Protein AF-A0A3C0R5W6-F1 (afdb_monomer_lite)

Sequence (128 aa):
MARLGRNEGVRKLVTAERKAVVGSPDLESLTTSHIERAFLSVRQELKRFQRKGLGYSKDLEMHKLAVALHFGVYNFVRVHRTLGTTPAVAAGVEFERWSLERVVEMTADYMRRNEDAKFEEAFAKLGC

pLDDT: mean 84.4, std 16.5, range [33.91, 97.94]

Structure (mmCIF, N/CA/C/O backbone):
data_AF-A0A3C0R5W6-F1
#
_entry.id   AF-A0A3C0R5W6-F1
#
loop_
_atom_site.group_PDB
_atom_site.id
_atom_site.type_symbol
_atom_site.label_atom_id
_atom_site.label_alt_id
_atom_site.label_comp_id
_atom_site.label_asym_id
_atom_site.label_entity_id
_atom_site.label_seq_id
_atom_site.pdbx_PDB_ins_code
_atom_site.Cartn_x
_atom_site.Cartn_y
_atom_site.Cartn_z
_atom_site.occupancy
_atom_site.B_iso_or_equiv
_atom_site.auth_seq_id
_atom_site.auth_comp_id
_atom_site.auth_asym_id
_atom_site.auth_atom_id
_atom_site.pdbx_PDB_model_num
ATOM 1 N N . MET A 1 1 ? 12.993 39.784 17.307 1.00 33.91 1 MET A N 1
ATOM 2 C CA . MET A 1 1 ? 13.638 38.585 16.721 1.00 33.91 1 MET A CA 1
ATOM 3 C C . MET A 1 1 ? 12.578 37.489 16.638 1.00 33.91 1 MET A C 1
ATOM 5 O O . MET A 1 1 ? 11.954 37.266 17.655 1.00 33.91 1 MET A O 1
ATOM 9 N N . ALA A 1 2 ? 12.224 36.828 15.537 1.00 41.56 2 ALA A N 1
ATOM 10 C CA . ALA A 1 2 ? 12.646 36.872 14.143 1.00 41.56 2 ALA A CA 1
ATOM 11 C C . ALA A 1 2 ? 11.378 36.902 13.264 1.00 41.56 2 ALA A C 1
ATOM 13 O O . ALA A 1 2 ? 10.421 36.172 13.511 1.00 41.56 2 ALA A O 1
ATOM 14 N N . ARG A 1 3 ? 11.366 37.788 12.262 1.00 40.75 3 ARG A N 1
ATOM 15 C CA . ARG A 1 3 ? 10.301 37.891 11.260 1.00 40.75 3 ARG A CA 1
ATOM 16 C C . ARG A 1 3 ? 10.266 36.575 10.481 1.00 40.75 3 ARG A C 1
ATOM 18 O O . ARG A 1 3 ? 11.263 36.241 9.845 1.00 40.75 3 ARG A O 1
ATOM 25 N N . LEU A 1 4 ? 9.155 35.837 10.553 1.00 54.03 4 LEU A N 1
ATOM 26 C CA . LEU A 1 4 ? 8.882 34.719 9.650 1.00 54.03 4 LEU A CA 1
ATOM 27 C C . LEU A 1 4 ? 9.063 35.232 8.218 1.00 54.03 4 LEU A C 1
ATOM 29 O O . LEU A 1 4 ? 8.317 36.100 7.761 1.00 54.03 4 LEU A O 1
ATOM 33 N N . GLY A 1 5 ? 10.119 34.751 7.561 1.00 49.34 5 GLY A N 1
ATOM 34 C CA . GLY A 1 5 ? 10.381 35.019 6.157 1.00 49.34 5 GLY A CA 1
ATOM 35 C C . GLY A 1 5 ? 9.142 34.670 5.344 1.00 49.34 5 GLY A C 1
ATOM 36 O O . GLY A 1 5 ? 8.440 33.703 5.644 1.00 49.34 5 GLY A O 1
ATOM 37 N N . ARG A 1 6 ? 8.849 35.508 4.353 1.00 53.50 6 ARG A N 1
ATOM 38 C CA . ARG A 1 6 ? 7.710 35.348 3.455 1.00 53.50 6 ARG A CA 1
ATOM 39 C C . ARG A 1 6 ? 7.689 33.905 2.942 1.00 53.50 6 ARG A C 1
ATOM 41 O O . ARG A 1 6 ? 8.698 33.404 2.453 1.00 53.50 6 ARG A O 1
ATOM 48 N N . ASN A 1 7 ? 6.543 33.240 3.076 1.00 53.75 7 ASN A N 1
ATOM 49 C CA . ASN A 1 7 ? 6.288 31.884 2.582 1.00 53.75 7 ASN A CA 1
ATOM 50 C C . ASN A 1 7 ? 6.226 31.864 1.036 1.00 53.75 7 ASN A C 1
ATOM 52 O O . ASN A 1 7 ? 5.222 31.470 0.452 1.00 53.75 7 ASN A O 1
ATOM 56 N N . GLU A 1 8 ? 7.286 32.313 0.363 1.00 56.31 8 GLU A N 1
ATOM 57 C CA . GLU A 1 8 ? 7.384 32.462 -1.099 1.00 56.31 8 GLU A CA 1
ATOM 58 C C . GLU A 1 8 ? 7.597 31.120 -1.829 1.00 56.31 8 GLU A C 1
ATOM 60 O O . GLU A 1 8 ? 7.508 31.062 -3.049 1.00 56.31 8 GLU A O 1
ATOM 65 N N . GLY A 1 9 ? 7.818 30.022 -1.093 1.00 55.22 9 GLY A N 1
ATOM 66 C CA . GLY A 1 9 ? 8.020 28.673 -1.647 1.00 55.22 9 GLY A CA 1
ATOM 67 C C . GLY A 1 9 ? 6.922 27.655 -1.321 1.00 55.22 9 GLY A C 1
ATOM 68 O O . GLY A 1 9 ? 7.038 26.489 -1.700 1.00 55.22 9 GLY A O 1
ATOM 69 N N . VAL A 1 10 ? 5.868 28.047 -0.599 1.00 54.09 10 VAL A N 1
ATOM 70 C CA . VAL A 1 10 ? 4.748 27.141 -0.313 1.00 54.09 10 VAL A CA 1
ATOM 71 C C . VAL A 1 10 ? 3.803 27.195 -1.507 1.00 54.09 10 VAL A C 1
ATOM 73 O O . VAL A 1 10 ? 3.201 28.238 -1.761 1.00 54.09 10 VAL A O 1
ATOM 76 N N . ARG A 1 11 ? 3.671 26.086 -2.252 1.00 49.22 11 ARG A N 1
ATOM 77 C CA . ARG A 1 11 ? 2.620 25.953 -3.273 1.00 49.22 11 ARG A CA 1
ATOM 78 C C . ARG A 1 11 ? 1.283 26.246 -2.598 1.00 49.22 11 ARG A C 1
ATOM 80 O O . ARG A 1 11 ? 0.818 25.456 -1.778 1.00 49.22 11 ARG A O 1
ATOM 87 N N . LYS A 1 12 ? 0.696 27.400 -2.914 1.00 54.91 12 LYS A N 1
ATOM 88 C CA . LYS A 1 12 ? -0.672 27.723 -2.517 1.00 54.91 12 LYS A CA 1
ATOM 89 C C . LYS A 1 12 ? -1.580 26.665 -3.143 1.00 54.91 12 LYS A C 1
ATOM 91 O O . LYS A 1 12 ? -1.380 26.305 -4.303 1.00 54.91 12 LYS A O 1
ATOM 96 N N . LEU A 1 13 ? -2.524 26.140 -2.362 1.00 56.19 13 LEU A N 1
ATOM 97 C CA . LEU A 1 13 ? -3.602 25.304 -2.887 1.00 56.19 13 LEU A CA 1
ATOM 98 C C . LEU A 1 13 ? -4.215 26.055 -4.078 1.00 56.19 13 LEU A C 1
ATOM 100 O O . LEU A 1 13 ? -4.635 27.197 -3.905 1.00 56.19 13 LEU A O 1
ATOM 104 N N . VAL A 1 14 ? -4.161 25.464 -5.275 1.00 59.84 14 VAL A N 1
ATOM 105 C CA . VAL A 1 14 ? -4.488 26.185 -6.515 1.00 59.84 14 VAL A CA 1
ATOM 106 C C . VAL A 1 14 ? -5.975 26.516 -6.523 1.00 59.84 14 VAL A C 1
ATOM 108 O O . VAL A 1 14 ? -6.319 27.688 -6.582 1.00 59.84 14 VAL A O 1
ATOM 111 N N . THR A 1 15 ? -6.834 25.512 -6.349 1.00 50.59 15 THR A N 1
ATOM 112 C CA . THR A 1 15 ? -8.257 25.646 -6.012 1.00 50.59 15 THR A CA 1
ATOM 113 C C . THR A 1 15 ? -8.737 24.307 -5.425 1.00 50.59 15 THR A C 1
ATOM 115 O O . THR A 1 15 ? -8.123 23.265 -5.669 1.00 50.59 15 THR A O 1
ATOM 118 N N . ALA A 1 16 ? -9.818 24.312 -4.643 1.00 57.16 16 ALA A N 1
ATOM 119 C CA . ALA A 1 16 ? -10.617 23.122 -4.359 1.00 57.16 16 ALA A CA 1
ATOM 120 C C . ALA A 1 16 ? -12.070 23.479 -4.680 1.00 57.16 16 ALA A C 1
ATOM 122 O O . ALA A 1 16 ? -12.726 24.185 -3.918 1.00 57.16 16 ALA A O 1
ATOM 123 N N . GLU A 1 17 ? -12.548 23.062 -5.849 1.00 55.56 17 GLU A N 1
ATOM 124 C CA . GLU A 1 17 ? -13.910 23.353 -6.294 1.00 55.56 17 GLU A CA 1
ATOM 125 C C . GLU A 1 17 ? -14.860 22.240 -5.851 1.00 55.56 17 GLU A C 1
ATOM 127 O O . GLU A 1 17 ? -14.748 21.092 -6.287 1.00 55.56 17 GLU A O 1
ATOM 132 N N . ARG A 1 18 ? -15.840 22.577 -5.004 1.00 57.59 18 ARG A N 1
ATOM 133 C CA . ARG A 1 18 ? -17.015 21.720 -4.813 1.00 57.59 18 ARG A CA 1
ATOM 134 C C . ARG A 1 18 ? -17.899 21.863 -6.050 1.00 57.59 18 ARG A C 1
ATOM 136 O O . ARG A 1 18 ? -18.643 22.831 -6.170 1.00 57.59 18 ARG A O 1
ATOM 143 N N . LYS A 1 19 ? -17.823 20.906 -6.976 1.00 57.56 19 LYS A N 1
ATOM 144 C CA . LYS A 1 19 ? -18.819 20.784 -8.047 1.00 57.56 19 LYS A CA 1
ATOM 145 C C . LYS A 1 19 ? -20.119 20.240 -7.464 1.00 57.56 19 LYS A C 1
ATOM 147 O O . LYS A 1 19 ? -20.112 19.198 -6.813 1.00 57.56 19 LYS A O 1
ATOM 152 N N . ALA A 1 20 ? -21.226 20.929 -7.727 1.00 58.66 20 ALA A N 1
ATOM 153 C CA . ALA A 1 20 ? -22.552 20.376 -7.507 1.00 58.66 20 ALA A CA 1
ATOM 154 C C . ALA A 1 20 ? -22.741 19.200 -8.475 1.00 58.66 20 ALA A C 1
ATOM 156 O O . ALA A 1 20 ? -22.868 19.387 -9.684 1.00 58.66 20 ALA A O 1
ATOM 157 N N . VAL A 1 21 ? -22.692 17.981 -7.950 1.00 58.91 21 VAL A N 1
ATOM 158 C CA . VAL A 1 21 ? -23.154 16.797 -8.672 1.00 58.91 21 VAL A CA 1
ATOM 159 C C . VAL A 1 21 ? -24.675 16.801 -8.548 1.00 58.91 21 VAL A C 1
ATOM 161 O O . VAL A 1 21 ? -25.194 16.871 -7.436 1.00 58.91 21 VAL A O 1
ATOM 164 N N . VAL A 1 22 ? -25.392 16.795 -9.673 1.00 49.06 22 VAL A N 1
ATOM 165 C CA . VAL A 1 22 ? -26.862 16.740 -9.674 1.00 49.06 22 VAL A CA 1
ATOM 166 C C . VAL A 1 22 ? -27.290 15.392 -9.081 1.00 49.06 22 VAL A C 1
ATOM 168 O O . VAL A 1 22 ? -26.958 14.341 -9.623 1.00 49.06 22 VAL A O 1
ATOM 171 N N . GLY A 1 23 ? -27.972 15.436 -7.936 1.00 68.44 23 GLY A N 1
ATOM 172 C CA . GLY A 1 23 ? -28.385 14.289 -7.123 1.00 68.44 23 GLY A CA 1
ATOM 173 C C . GLY A 1 23 ? -28.715 14.730 -5.690 1.00 68.44 23 GLY A C 1
ATOM 174 O O . GLY A 1 23 ? -28.705 15.925 -5.401 1.00 68.44 23 GLY A O 1
ATOM 175 N N . SER A 1 24 ? -28.969 13.782 -4.784 1.00 66.19 24 SER A N 1
ATOM 176 C CA . SER A 1 24 ? -29.077 14.028 -3.333 1.00 66.19 24 SER A CA 1
ATOM 177 C C . SER A 1 24 ? -27.862 13.427 -2.612 1.00 66.19 24 SER A C 1
ATOM 179 O O . SER A 1 24 ? -28.002 12.392 -1.958 1.00 66.19 24 SER A O 1
ATOM 181 N N . PRO A 1 25 ? -26.647 13.985 -2.790 1.00 69.56 25 PRO A N 1
ATOM 182 C CA . PRO A 1 25 ? -25.470 13.481 -2.096 1.00 69.56 25 PRO A CA 1
ATOM 183 C C . PRO A 1 25 ? -25.645 13.655 -0.587 1.00 69.56 25 PRO A C 1
ATOM 185 O O . PRO A 1 25 ? -26.129 14.690 -0.130 1.00 69.56 25 PRO A O 1
ATOM 188 N N . ASP A 1 26 ? -25.224 12.654 0.180 1.00 73.12 26 ASP A N 1
ATOM 189 C CA . ASP A 1 26 ? -25.161 12.764 1.632 1.00 73.12 26 ASP A CA 1
ATOM 190 C C . ASP A 1 26 ? -24.065 13.766 2.022 1.00 73.12 26 ASP A C 1
ATOM 192 O O . ASP A 1 26 ? -22.869 13.459 2.008 1.00 73.12 26 ASP A O 1
ATOM 196 N N . LEU A 1 27 ? -24.483 14.992 2.331 1.00 67.94 27 LEU A N 1
ATOM 197 C CA . LEU A 1 27 ? -23.589 16.087 2.692 1.00 67.94 27 LEU A CA 1
ATOM 198 C C . LEU A 1 27 ? -22.953 15.887 4.073 1.00 67.94 27 LEU A C 1
ATOM 200 O O . LEU A 1 27 ? -21.909 16.490 4.325 1.00 67.94 27 LEU A O 1
ATOM 204 N N . GLU A 1 28 ? -23.526 15.043 4.939 1.00 71.50 28 GLU A N 1
ATOM 205 C CA . GLU A 1 28 ? -22.946 14.732 6.251 1.00 71.50 28 GLU A CA 1
ATOM 206 C C . GLU A 1 28 ? -21.691 13.862 6.117 1.00 71.50 28 GLU A C 1
ATOM 208 O O . GLU A 1 28 ? -20.731 14.023 6.872 1.00 71.50 28 GLU A O 1
ATOM 213 N N . SER A 1 29 ? -21.635 13.011 5.089 1.00 68.88 29 SER A N 1
ATOM 214 C CA . SER A 1 29 ? -20.461 12.186 4.777 1.00 68.88 29 SER A CA 1
ATOM 215 C C . SER A 1 29 ? -19.282 12.962 4.164 1.00 68.88 29 SER A C 1
ATOM 217 O O . SER A 1 29 ? -18.185 12.418 3.994 1.00 68.88 29 SER A O 1
ATOM 219 N N . LEU A 1 30 ? -19.469 14.243 3.822 1.00 72.81 30 LEU A N 1
ATOM 220 C CA . LEU A 1 30 ? -18.520 15.005 3.016 1.00 72.81 30 LEU A CA 1
ATOM 221 C C . LEU A 1 30 ? -17.371 15.566 3.871 1.00 72.81 30 LEU A C 1
ATOM 223 O O . LEU A 1 30 ? -17.404 16.700 4.346 1.00 72.81 30 LEU A O 1
ATOM 227 N N . THR A 1 31 ? -16.318 14.765 4.040 1.00 80.75 31 THR A N 1
ATOM 228 C CA . THR A 1 31 ? -15.149 15.103 4.865 1.00 80.75 31 THR A CA 1
ATOM 229 C C . THR A 1 31 ? -13.818 14.756 4.194 1.00 80.75 31 THR A C 1
ATOM 231 O O . THR A 1 31 ? -13.692 13.760 3.482 1.00 80.75 31 THR A O 1
ATOM 234 N N . THR A 1 32 ? -12.789 15.568 4.452 1.00 86.19 32 THR A N 1
ATOM 235 C CA . THR A 1 32 ? -11.401 15.320 4.023 1.00 86.19 32 THR A CA 1
ATOM 236 C C . THR A 1 32 ? -10.613 14.470 5.020 1.00 86.19 32 THR A C 1
ATOM 238 O O . THR A 1 32 ? -9.511 14.021 4.696 1.00 86.19 32 THR A O 1
ATOM 241 N N . SER A 1 33 ? -11.172 14.202 6.206 1.00 85.69 33 SER A N 1
ATOM 242 C CA . SER A 1 33 ? -10.476 13.543 7.319 1.00 85.69 33 SER A CA 1
ATOM 243 C C . SER A 1 33 ? -9.860 12.193 6.935 1.00 85.69 33 SER A C 1
ATOM 245 O O . SER A 1 33 ? -8.747 11.883 7.357 1.00 85.69 33 SER A O 1
ATOM 247 N N . HIS A 1 34 ? -10.534 11.409 6.089 1.00 84.62 34 HIS A N 1
ATOM 248 C CA . HIS A 1 34 ? -10.049 10.111 5.610 1.00 84.62 34 HIS A CA 1
ATOM 249 C C . HIS A 1 34 ? -8.747 10.237 4.807 1.00 84.62 34 HIS A C 1
ATOM 251 O O . HIS A 1 34 ? -7.769 9.534 5.069 1.00 84.62 34 HIS A O 1
ATOM 257 N N . ILE A 1 35 ? -8.712 11.174 3.856 1.00 87.38 35 ILE A N 1
ATOM 258 C CA . ILE A 1 35 ? -7.549 11.420 2.996 1.00 87.38 35 ILE A CA 1
ATOM 259 C C . ILE A 1 35 ? -6.414 12.046 3.812 1.00 87.38 35 ILE A C 1
ATOM 261 O O . ILE A 1 35 ? -5.254 11.655 3.680 1.00 87.38 35 ILE A O 1
ATOM 265 N N . GLU A 1 36 ? -6.736 12.978 4.707 1.00 91.75 36 GLU A N 1
ATOM 266 C CA . GLU A 1 36 ? -5.756 13.592 5.604 1.00 91.75 36 GLU A CA 1
ATOM 267 C C . GLU A 1 36 ? -5.099 12.557 6.524 1.00 91.75 36 GLU A C 1
ATOM 269 O O . GLU A 1 36 ? -3.873 12.551 6.684 1.00 91.75 36 GLU A O 1
ATOM 274 N N . ARG A 1 37 ? -5.892 11.629 7.074 1.00 91.44 37 ARG A N 1
ATOM 275 C CA . ARG A 1 37 ? -5.402 10.510 7.884 1.00 91.44 37 ARG A CA 1
ATOM 276 C C . ARG A 1 37 ? -4.507 9.576 7.076 1.00 91.44 37 ARG A C 1
ATOM 278 O O . ARG A 1 37 ? -3.453 9.182 7.583 1.00 91.44 37 ARG A O 1
ATOM 285 N N . ALA A 1 38 ? -4.882 9.260 5.836 1.00 90.94 38 ALA A N 1
ATOM 286 C CA . ALA A 1 38 ? -4.063 8.451 4.939 1.00 90.94 38 ALA A CA 1
ATOM 287 C C . ALA A 1 38 ? -2.710 9.129 4.659 1.00 90.94 38 ALA A C 1
ATOM 289 O O . ALA A 1 38 ? -1.658 8.515 4.838 1.00 90.94 38 ALA A O 1
ATOM 290 N N . PHE A 1 39 ? -2.704 10.424 4.326 1.00 92.81 39 PHE A N 1
ATOM 291 C CA . PHE A 1 39 ? -1.463 11.170 4.100 1.00 92.81 39 PHE A CA 1
ATOM 292 C C . PHE A 1 39 ? -0.605 11.327 5.355 1.00 92.81 39 PHE A C 1
ATOM 294 O O . PHE A 1 39 ? 0.624 11.381 5.258 1.00 92.81 39 PHE A O 1
ATOM 301 N N . LEU A 1 40 ? -1.207 11.418 6.542 1.00 93.62 40 LEU A N 1
ATOM 302 C CA . LEU A 1 40 ? -0.454 11.386 7.791 1.00 93.62 40 LEU A CA 1
ATOM 303 C C . LEU A 1 40 ? 0.260 10.041 7.965 1.00 93.62 40 LEU A C 1
ATOM 305 O O . LEU A 1 40 ? 1.467 10.035 8.200 1.00 93.62 40 LEU A O 1
ATOM 309 N N . SER A 1 41 ? -0.459 8.928 7.800 1.00 93.12 41 SER A N 1
ATOM 310 C CA . SER A 1 41 ? 0.108 7.579 7.906 1.00 93.12 41 SER A CA 1
ATOM 311 C C . SER A 1 41 ? 1.261 7.367 6.925 1.00 93.12 41 SER A C 1
ATOM 313 O O . SER A 1 41 ? 2.351 6.982 7.343 1.00 93.12 41 SER A O 1
ATOM 315 N N . VAL A 1 42 ? 1.081 7.737 5.655 1.00 94.19 42 VAL A N 1
ATOM 316 C CA . VAL A 1 42 ? 2.135 7.629 4.634 1.00 94.19 42 VAL A CA 1
ATOM 317 C C . VAL A 1 42 ? 3.378 8.439 5.015 1.00 94.19 42 VAL A C 1
ATOM 319 O O . VAL A 1 42 ? 4.497 7.947 4.895 1.00 94.19 42 VAL A O 1
ATOM 322 N N . ARG A 1 43 ? 3.218 9.672 5.516 1.00 92.25 43 ARG A N 1
ATOM 323 C CA . ARG A 1 43 ? 4.361 10.519 5.909 1.00 92.25 43 ARG A CA 1
ATOM 324 C C . ARG A 1 43 ? 5.100 10.012 7.146 1.00 92.25 43 ARG A C 1
ATOM 326 O O . ARG A 1 43 ? 6.300 10.255 7.268 1.00 92.25 43 ARG A O 1
ATOM 333 N N . GLN A 1 44 ? 4.398 9.360 8.069 1.00 93.00 44 GLN A N 1
ATOM 334 C CA . GLN A 1 44 ? 5.001 8.807 9.282 1.00 93.00 44 GLN A CA 1
ATOM 335 C C . GLN A 1 44 ? 5.719 7.483 9.013 1.00 93.00 44 GLN A C 1
ATOM 337 O O . GLN A 1 44 ? 6.813 7.270 9.528 1.00 93.00 44 GLN A O 1
ATOM 342 N N . GLU A 1 45 ? 5.125 6.616 8.196 1.00 93.56 45 GLU A N 1
ATOM 343 C CA . GLU A 1 45 ? 5.602 5.245 8.002 1.00 93.56 45 GLU A CA 1
ATOM 344 C C . GLU A 1 45 ? 6.562 5.113 6.811 1.00 93.56 45 GLU A C 1
ATOM 346 O O . GLU A 1 45 ? 7.479 4.291 6.846 1.00 93.56 45 GLU A O 1
ATOM 351 N N . LEU A 1 46 ? 6.420 5.942 5.770 1.00 94.62 46 LEU A N 1
ATOM 352 C CA . LEU A 1 46 ? 7.287 5.889 4.597 1.00 94.62 46 LEU A CA 1
ATOM 353 C C . LEU A 1 46 ? 8.368 6.976 4.646 1.00 94.62 46 LEU A C 1
ATOM 355 O O . LEU A 1 46 ? 8.151 8.140 4.298 1.00 94.62 46 LEU A O 1
ATOM 359 N N . LYS A 1 47 ? 9.596 6.558 4.978 1.00 92.56 47 LYS A N 1
ATOM 360 C CA . LYS A 1 47 ? 10.791 7.423 5.076 1.00 92.56 47 LYS A CA 1
ATOM 361 C C . LYS A 1 47 ? 11.049 8.279 3.826 1.00 92.56 47 LYS A C 1
ATOM 363 O O . LYS A 1 47 ? 11.635 9.352 3.934 1.00 92.56 47 LYS A O 1
ATOM 368 N N . ARG A 1 48 ? 10.580 7.845 2.649 1.00 93.06 48 ARG A N 1
ATOM 369 C CA . ARG A 1 48 ? 10.728 8.566 1.369 1.00 93.06 48 ARG A CA 1
ATOM 370 C C . ARG A 1 48 ? 10.016 9.921 1.333 1.00 93.06 48 ARG A C 1
ATOM 372 O O . ARG A 1 48 ? 10.381 10.749 0.507 1.00 93.06 48 ARG A O 1
ATOM 379 N N . PHE A 1 49 ? 9.049 10.159 2.223 1.00 91.31 49 PHE A N 1
ATOM 380 C CA . PHE A 1 49 ? 8.370 11.451 2.367 1.00 91.31 49 PHE A CA 1
ATOM 381 C C . PHE A 1 49 ? 8.961 12.345 3.466 1.00 91.31 49 PHE A C 1
ATOM 383 O O . PHE A 1 49 ? 8.522 13.484 3.636 1.00 91.31 49 PHE A O 1
ATOM 390 N N . GLN A 1 50 ? 9.958 11.867 4.215 1.00 89.44 50 GLN A N 1
ATOM 391 C CA . GLN A 1 50 ? 10.616 12.667 5.242 1.00 89.44 50 GLN A CA 1
ATOM 392 C C . GLN A 1 50 ? 11.645 13.612 4.612 1.00 89.44 50 GLN A C 1
ATOM 394 O O . GLN A 1 50 ? 12.464 13.228 3.776 1.00 89.44 50 GLN A O 1
ATOM 399 N N . ARG A 1 51 ? 11.625 14.875 5.041 1.00 86.25 51 ARG A N 1
ATOM 400 C CA . ARG A 1 51 ? 12.597 15.890 4.616 1.00 86.25 51 ARG A CA 1
ATOM 401 C C . ARG A 1 51 ? 13.892 15.744 5.423 1.00 86.25 51 ARG A C 1
ATOM 403 O O . ARG A 1 51 ? 13.841 15.412 6.600 1.00 86.25 51 ARG A O 1
ATOM 410 N N . LYS A 1 52 ? 15.040 16.081 4.817 1.00 86.06 52 LYS A N 1
ATOM 411 C CA . LYS A 1 52 ? 16.372 16.060 5.465 1.00 86.06 52 LYS A CA 1
ATOM 412 C C . LYS A 1 52 ? 16.778 14.674 6.007 1.00 86.06 52 LYS A C 1
ATOM 414 O O . LYS A 1 52 ? 17.477 14.586 7.010 1.00 86.06 52 LYS A O 1
ATOM 419 N N . GLY A 1 53 ? 16.351 13.600 5.343 1.00 84.88 53 GLY A N 1
ATOM 420 C CA . GLY A 1 53 ? 16.756 12.226 5.651 1.00 84.88 53 GLY A CA 1
ATOM 421 C C . GLY A 1 53 ? 17.461 11.548 4.475 1.00 84.88 53 GLY A C 1
ATOM 422 O O . GLY A 1 53 ? 17.326 11.968 3.330 1.00 84.88 53 GLY A O 1
ATOM 423 N N . LEU A 1 54 ? 18.177 10.453 4.751 1.00 89.25 54 LEU A N 1
ATOM 424 C CA . LEU A 1 54 ? 18.868 9.651 3.727 1.00 89.25 54 LEU A CA 1
ATOM 425 C C . LEU A 1 54 ? 17.932 8.756 2.894 1.00 89.25 54 LEU A C 1
ATOM 427 O O . LEU A 1 54 ? 18.363 8.159 1.919 1.00 89.25 54 LEU A O 1
ATOM 431 N N . GLY A 1 55 ? 16.654 8.640 3.268 1.00 89.12 55 GLY A N 1
ATOM 432 C CA . GLY A 1 55 ? 15.692 7.745 2.614 1.00 89.12 55 GLY A CA 1
ATOM 433 C C . GLY A 1 55 ? 15.039 8.311 1.352 1.00 89.12 55 GLY A C 1
ATOM 434 O O . GLY A 1 55 ? 13.948 7.868 1.007 1.00 89.12 55 GLY A O 1
ATOM 435 N N . TYR A 1 56 ? 15.639 9.308 0.700 1.00 88.69 56 TYR A N 1
ATOM 436 C CA . TYR A 1 56 ? 15.077 9.907 -0.509 1.00 88.69 56 TYR A CA 1
ATOM 437 C C . TYR A 1 56 ? 15.198 8.957 -1.709 1.00 88.69 56 TYR A C 1
ATOM 439 O O . TYR A 1 56 ? 16.046 8.067 -1.751 1.00 88.69 56 TYR A O 1
ATOM 447 N N . SER A 1 57 ? 14.319 9.131 -2.694 1.00 90.81 57 SER A N 1
ATOM 448 C CA . SER A 1 57 ? 14.357 8.349 -3.937 1.00 90.81 57 SER A CA 1
ATOM 449 C C . SER A 1 57 ? 15.109 9.140 -5.005 1.00 90.81 57 SER A C 1
ATOM 451 O O . SER A 1 57 ? 14.855 10.331 -5.159 1.00 90.81 57 SER A O 1
ATOM 453 N N . LYS A 1 58 ? 16.047 8.492 -5.705 1.00 91.31 58 LYS A N 1
ATOM 454 C CA . LYS A 1 58 ? 16.784 9.086 -6.838 1.00 91.31 58 LYS A CA 1
ATOM 455 C C . LYS A 1 58 ? 16.026 8.961 -8.158 1.00 91.31 58 LYS A C 1
ATOM 457 O O . LYS A 1 58 ? 16.200 9.786 -9.042 1.00 91.31 58 LYS A O 1
ATOM 462 N N . ASP A 1 59 ? 15.194 7.932 -8.250 1.00 93.00 59 ASP A N 1
ATOM 463 C CA . ASP A 1 59 ? 14.342 7.637 -9.390 1.00 93.00 59 ASP A CA 1
ATOM 464 C C . ASP A 1 59 ? 12.871 7.768 -8.970 1.00 93.00 59 ASP A C 1
ATOM 466 O O . ASP A 1 59 ? 12.476 7.324 -7.882 1.00 93.00 59 ASP A O 1
ATOM 470 N N . LEU A 1 60 ? 12.077 8.407 -9.831 1.00 93.81 60 LEU A N 1
ATOM 471 C CA . LEU A 1 60 ? 10.639 8.565 -9.657 1.00 93.81 60 LEU A CA 1
ATOM 472 C C . LEU A 1 60 ? 9.933 7.210 -9.708 1.00 93.81 60 LEU A C 1
ATOM 474 O O . LEU A 1 60 ? 8.990 6.993 -8.949 1.00 93.81 60 LEU A O 1
ATOM 478 N N . GLU A 1 61 ? 10.393 6.294 -10.555 1.00 92.88 61 GLU A N 1
ATOM 479 C CA . GLU A 1 61 ? 9.747 4.993 -10.702 1.00 92.88 61 GLU A CA 1
ATOM 480 C C . GLU A 1 61 ? 9.877 4.176 -9.414 1.00 92.88 61 GLU A C 1
ATOM 482 O O . GLU A 1 61 ? 8.885 3.728 -8.839 1.00 92.88 61 GLU A O 1
ATOM 487 N N . MET A 1 62 ? 11.080 4.137 -8.839 1.00 91.94 62 MET A N 1
ATOM 488 C CA . MET A 1 62 ? 11.314 3.509 -7.535 1.00 91.94 62 MET A CA 1
ATOM 489 C C . MET A 1 62 ? 10.549 4.194 -6.394 1.00 91.94 62 MET A C 1
ATOM 491 O O . MET A 1 62 ? 10.195 3.545 -5.406 1.00 91.94 62 MET A O 1
ATOM 495 N N . HIS A 1 63 ? 10.279 5.500 -6.503 1.00 94.56 63 HIS A N 1
ATOM 496 C CA . HIS A 1 63 ? 9.425 6.194 -5.543 1.00 94.56 63 HIS A CA 1
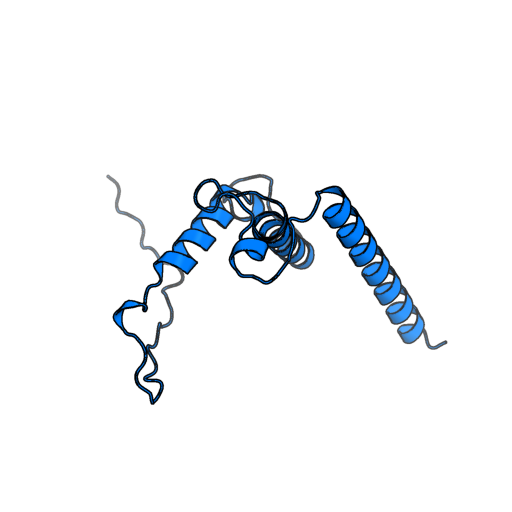ATOM 497 C C . HIS A 1 63 ? 7.977 5.701 -5.625 1.00 94.56 63 HIS A C 1
ATOM 499 O O . HIS A 1 63 ? 7.404 5.344 -4.595 1.00 94.56 63 HIS A O 1
ATOM 505 N N . LYS A 1 64 ? 7.408 5.624 -6.836 1.00 95.06 64 LYS A N 1
ATOM 506 C CA . LYS A 1 64 ? 6.049 5.107 -7.060 1.00 95.06 64 LYS A CA 1
ATOM 507 C C . LYS A 1 64 ? 5.907 3.673 -6.557 1.00 95.06 64 LYS A C 1
ATOM 509 O O . LYS A 1 64 ? 4.960 3.387 -5.831 1.00 95.06 64 LYS A O 1
ATOM 514 N N . LEU A 1 65 ? 6.872 2.805 -6.867 1.00 94.38 65 LEU A N 1
ATOM 515 C CA . LEU A 1 65 ? 6.866 1.410 -6.416 1.00 94.38 65 LEU A CA 1
ATOM 516 C C . LEU A 1 65 ? 6.883 1.296 -4.890 1.00 94.38 65 LEU A C 1
ATOM 518 O O . LEU A 1 65 ? 6.154 0.493 -4.318 1.00 94.38 65 LEU A O 1
ATOM 522 N N . ALA A 1 66 ? 7.656 2.137 -4.202 1.00 94.94 66 ALA A N 1
ATOM 523 C CA . ALA A 1 66 ? 7.667 2.138 -2.745 1.00 94.94 66 ALA A CA 1
ATOM 524 C C . ALA A 1 66 ? 6.344 2.615 -2.128 1.00 94.94 66 ALA A C 1
ATOM 526 O O . ALA A 1 66 ? 5.935 2.100 -1.088 1.00 94.94 66 ALA A O 1
ATOM 527 N N . VAL A 1 67 ? 5.678 3.588 -2.756 1.00 95.19 67 VAL A N 1
ATOM 528 C CA . VAL A 1 67 ? 4.334 4.025 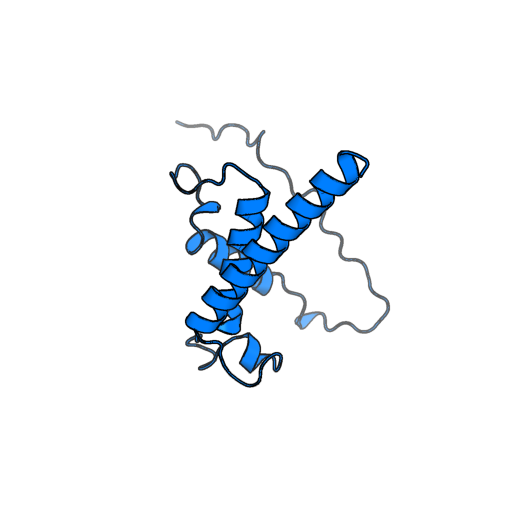-2.352 1.00 95.19 67 VAL A CA 1
ATOM 529 C C . VAL A 1 67 ? 3.321 2.902 -2.573 1.00 95.19 67 VAL A C 1
ATOM 531 O O . VAL A 1 67 ? 2.543 2.604 -1.669 1.00 95.19 67 VAL A O 1
ATOM 534 N N . ALA A 1 68 ? 3.370 2.236 -3.729 1.00 95.50 68 ALA A N 1
ATOM 535 C CA . ALA A 1 68 ? 2.510 1.099 -4.040 1.00 95.50 68 ALA A CA 1
ATOM 536 C C . ALA A 1 68 ? 2.699 -0.043 -3.031 1.00 95.50 68 ALA A C 1
ATOM 538 O O . ALA A 1 68 ? 1.722 -0.527 -2.464 1.00 95.50 68 ALA A O 1
ATOM 539 N N . LEU A 1 69 ? 3.948 -0.406 -2.727 1.00 95.44 69 LEU A N 1
ATOM 540 C CA . LEU A 1 69 ? 4.262 -1.437 -1.740 1.00 95.44 69 LEU A CA 1
ATOM 541 C C . LEU A 1 69 ? 3.750 -1.065 -0.342 1.00 95.44 69 LEU A C 1
ATOM 543 O O . LEU A 1 69 ? 3.184 -1.906 0.350 1.00 95.44 69 LEU A O 1
ATOM 547 N N . HIS A 1 70 ? 3.901 0.199 0.065 1.00 95.50 70 HIS A N 1
ATOM 548 C CA . HIS A 1 70 ? 3.391 0.679 1.349 1.00 95.50 70 HIS A CA 1
ATOM 549 C C . HIS A 1 70 ? 1.871 0.511 1.460 1.00 95.50 70 HIS A C 1
ATOM 551 O O . HIS A 1 70 ? 1.390 -0.064 2.436 1.00 95.50 70 HIS A O 1
ATOM 557 N N . PHE A 1 71 ? 1.116 0.952 0.449 1.00 95.12 71 PHE A N 1
ATOM 558 C CA . PHE A 1 71 ? -0.337 0.775 0.431 1.00 95.12 71 PHE A CA 1
ATOM 559 C C . PHE A 1 71 ? -0.751 -0.693 0.303 1.00 95.12 71 PHE A C 1
ATOM 561 O O . PHE A 1 71 ? -1.742 -1.089 0.914 1.00 95.12 71 PHE A O 1
ATOM 568 N N . GLY A 1 72 ? 0.012 -1.507 -0.428 1.00 95.56 72 GLY A N 1
ATOM 569 C CA . GLY A 1 72 ? -0.191 -2.951 -0.507 1.00 95.56 72 GLY A CA 1
ATOM 570 C C . GLY A 1 72 ? -0.115 -3.601 0.876 1.00 95.56 72 GLY A C 1
ATOM 571 O O . GLY A 1 72 ? -1.064 -4.222 1.345 1.00 95.56 72 GLY A O 1
ATOM 572 N N . VAL A 1 73 ? 0.979 -3.370 1.602 1.00 96.62 73 VAL A N 1
ATOM 573 C CA . VAL A 1 73 ? 1.155 -3.927 2.952 1.00 96.62 73 VAL A CA 1
ATOM 574 C C . VAL A 1 73 ? 0.116 -3.370 3.933 1.00 96.62 73 VAL A C 1
ATOM 576 O O . VAL A 1 73 ? -0.446 -4.127 4.726 1.00 96.62 73 VAL A O 1
ATOM 579 N N . TYR A 1 74 ? -0.179 -2.068 3.872 1.00 95.81 74 TYR A N 1
ATOM 580 C CA . TYR A 1 74 ? -1.142 -1.420 4.766 1.00 95.81 74 TYR A CA 1
ATOM 581 C C . TYR A 1 74 ? -2.562 -1.989 4.630 1.00 95.81 74 TYR A C 1
ATOM 583 O O . TYR A 1 74 ? -3.230 -2.181 5.648 1.00 95.81 74 TYR A O 1
ATOM 591 N N . ASN A 1 75 ? -3.012 -2.244 3.395 1.00 96.31 75 ASN A N 1
ATOM 592 C CA . ASN A 1 75 ? -4.383 -2.670 3.109 1.00 96.31 75 ASN A CA 1
ATOM 593 C C . ASN A 1 75 ? -4.570 -4.190 3.117 1.00 96.31 75 ASN A C 1
ATOM 595 O O . ASN A 1 75 ? -5.630 -4.654 3.529 1.00 96.31 75 ASN A O 1
ATOM 599 N N . PHE A 1 76 ? -3.572 -4.958 2.675 1.00 97.75 76 PHE A N 1
ATOM 600 C CA . PHE A 1 76 ? -3.737 -6.396 2.437 1.00 97.75 76 PHE A CA 1
ATOM 601 C C . PHE A 1 76 ? -3.079 -7.281 3.500 1.00 97.75 76 PHE A C 1
ATOM 603 O O . PHE A 1 76 ? -3.548 -8.392 3.725 1.00 97.75 76 PHE A O 1
ATOM 610 N N . VAL A 1 77 ? -2.037 -6.804 4.190 1.00 97.81 77 VAL A N 1
ATOM 611 C CA . VAL A 1 77 ? -1.252 -7.627 5.135 1.00 97.81 77 VAL A CA 1
ATOM 612 C C . VAL A 1 77 ? -1.462 -7.201 6.587 1.00 97.81 77 VAL A C 1
ATOM 614 O O . VAL A 1 77 ? -1.641 -8.039 7.474 1.0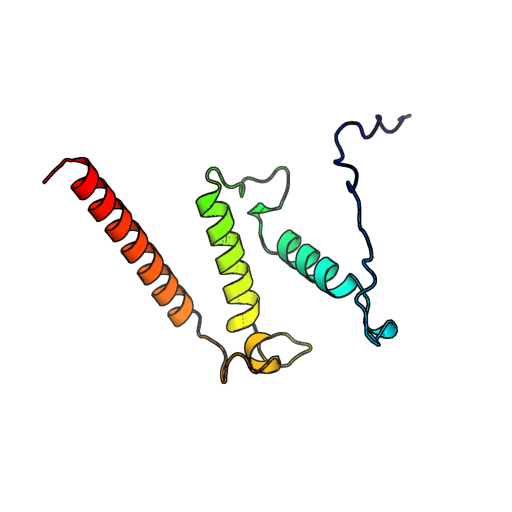0 97.81 77 VAL A O 1
ATOM 617 N N . ARG A 1 78 ? -1.407 -5.893 6.855 1.00 96.38 78 ARG A N 1
ATOM 618 C CA . ARG A 1 78 ? -1.426 -5.344 8.213 1.00 96.38 78 ARG A CA 1
ATOM 619 C C . ARG A 1 78 ? -2.822 -5.429 8.822 1.00 96.38 78 ARG A C 1
ATOM 621 O O . ARG A 1 78 ? -3.769 -4.850 8.299 1.00 96.38 78 ARG A O 1
ATOM 628 N N . VAL A 1 79 ? -2.923 -6.067 9.985 1.00 96.69 79 VAL A N 1
ATOM 629 C CA . VAL A 1 79 ? -4.137 -6.050 10.810 1.00 96.69 79 VAL A CA 1
ATOM 630 C C . VAL A 1 79 ? -4.229 -4.720 11.558 1.00 96.69 79 VAL A C 1
ATOM 632 O O . VAL A 1 79 ? -3.267 -4.288 12.200 1.00 96.69 79 VAL A O 1
ATOM 635 N N . HIS A 1 80 ? -5.387 -4.064 11.484 1.00 94.00 80 HIS A N 1
ATOM 636 C CA . HIS A 1 80 ? -5.629 -2.793 12.167 1.00 94.00 80 HIS A CA 1
ATOM 637 C C . HIS A 1 80 ? -6.402 -3.022 13.451 1.00 94.00 80 HIS A C 1
ATOM 639 O O . HIS A 1 80 ? -7.449 -3.661 13.448 1.00 94.00 80 HIS A O 1
ATOM 645 N N . ARG A 1 81 ? -5.918 -2.447 14.556 1.00 93.25 81 ARG A N 1
ATOM 646 C CA . ARG A 1 81 ? -6.493 -2.661 15.892 1.00 93.25 81 ARG A CA 1
ATOM 647 C C . ARG A 1 81 ? -7.982 -2.311 15.976 1.00 93.25 81 ARG A C 1
ATOM 649 O O . ARG A 1 81 ? -8.715 -2.997 16.670 1.00 93.25 81 ARG A O 1
ATOM 656 N N . THR A 1 82 ? -8.415 -1.256 15.290 1.00 92.38 82 THR A N 1
ATOM 657 C CA . THR A 1 82 ? -9.819 -0.815 15.282 1.00 92.38 82 THR A CA 1
ATOM 658 C C . THR A 1 82 ? -10.726 -1.726 14.461 1.00 92.38 82 THR A C 1
ATOM 660 O O . THR A 1 82 ? -11.907 -1.814 14.765 1.00 92.38 82 THR A O 1
ATOM 663 N N . LEU A 1 83 ? -10.188 -2.391 13.435 1.00 93.88 83 LEU A N 1
ATOM 664 C CA . LEU A 1 83 ? -10.949 -3.271 12.544 1.00 93.88 83 LEU A CA 1
ATOM 665 C C . LEU A 1 83 ? -10.869 -4.744 12.964 1.00 93.88 83 LEU A C 1
ATOM 667 O O . LEU A 1 83 ? -11.698 -5.540 12.544 1.00 93.88 83 LEU A O 1
ATOM 671 N N . GLY A 1 84 ? -9.840 -5.141 13.720 1.00 96.56 84 GLY A N 1
ATOM 672 C CA . GLY A 1 84 ? -9.548 -6.544 14.040 1.00 96.56 84 GLY A CA 1
ATOM 673 C C . GLY A 1 84 ? -9.066 -7.381 12.844 1.00 96.56 84 GLY A C 1
ATOM 674 O O . GLY A 1 84 ? -8.635 -8.514 13.026 1.00 96.56 84 GLY A O 1
ATOM 675 N N . THR A 1 85 ? -9.088 -6.820 11.633 1.00 97.50 85 THR A N 1
ATOM 676 C CA . THR A 1 85 ? -8.670 -7.447 10.373 1.00 97.50 85 THR A CA 1
ATOM 677 C C . THR A 1 85 ? -7.946 -6.429 9.475 1.00 97.50 85 THR A C 1
ATOM 679 O O . THR A 1 85 ? -7.606 -5.324 9.920 1.00 97.50 85 THR A O 1
ATOM 682 N N . THR A 1 86 ? -7.641 -6.798 8.230 1.00 97.69 86 THR A N 1
ATOM 683 C CA . THR A 1 86 ? -7.045 -5.896 7.236 1.00 97.69 86 THR A CA 1
ATOM 684 C C . THR A 1 86 ? -8.118 -5.030 6.559 1.00 97.69 86 THR A C 1
ATOM 686 O O . THR A 1 86 ? -9.270 -5.456 6.444 1.00 97.69 86 THR A O 1
ATOM 689 N N . PRO A 1 87 ? -7.781 -3.816 6.082 1.00 96.50 87 PRO A N 1
ATOM 690 C CA . PRO A 1 87 ? -8.731 -2.948 5.395 1.00 96.50 87 PRO A CA 1
ATOM 691 C C . PRO A 1 87 ? -9.350 -3.603 4.159 1.00 96.50 87 PRO A C 1
ATOM 693 O O . PRO A 1 87 ? -10.539 -3.425 3.925 1.00 96.50 87 PRO A O 1
ATOM 696 N N . ALA A 1 88 ? -8.581 -4.395 3.404 1.00 97.50 88 ALA A N 1
ATOM 697 C CA . ALA A 1 88 ? -9.087 -5.107 2.231 1.00 97.50 88 ALA A CA 1
ATOM 698 C C . ALA A 1 88 ? -10.176 -6.129 2.593 1.00 97.50 88 ALA A C 1
ATOM 700 O O . ALA A 1 88 ? -11.190 -6.205 1.904 1.00 97.50 88 ALA A O 1
ATOM 701 N N . VAL A 1 89 ? -10.004 -6.858 3.701 1.00 97.94 89 VAL A N 1
ATOM 702 C CA . VAL A 1 89 ? -11.011 -7.813 4.185 1.00 97.94 89 VAL A CA 1
ATOM 703 C C . VAL A 1 89 ? -12.236 -7.085 4.733 1.00 97.94 89 VAL A C 1
ATOM 705 O O . VAL A 1 89 ? -13.362 -7.428 4.390 1.00 97.94 89 VAL A O 1
ATOM 708 N N . ALA A 1 90 ? -12.038 -6.029 5.528 1.00 97.25 90 ALA A N 1
ATOM 709 C CA . ALA A 1 90 ? -13.142 -5.224 6.056 1.00 97.25 90 ALA A CA 1
ATOM 710 C C . ALA A 1 90 ? -13.978 -4.558 4.946 1.00 97.25 90 ALA A C 1
ATOM 712 O O . ALA A 1 90 ? -15.183 -4.382 5.103 1.00 97.25 90 ALA A O 1
ATOM 713 N N . ALA A 1 91 ? -13.343 -4.203 3.827 1.00 96.25 91 ALA A N 1
ATOM 714 C CA . ALA A 1 91 ? -13.998 -3.635 2.653 1.00 96.25 91 ALA A CA 1
ATOM 715 C C . ALA A 1 91 ? -14.595 -4.690 1.700 1.00 96.25 91 ALA A C 1
ATOM 717 O O . ALA A 1 91 ? -15.190 -4.313 0.693 1.00 96.25 91 ALA A O 1
ATOM 718 N N . GLY A 1 92 ? -14.422 -5.990 1.971 1.00 97.38 92 GLY A N 1
ATOM 719 C CA . GLY A 1 92 ? -14.900 -7.073 1.104 1.00 97.38 92 GLY A CA 1
ATOM 720 C C . GLY A 1 92 ? -14.148 -7.208 -0.225 1.00 97.38 92 GLY A C 1
ATOM 721 O O . GLY A 1 92 ? -14.654 -7.836 -1.149 1.00 97.38 92 GLY A O 1
ATOM 722 N N . VAL A 1 93 ? -12.956 -6.613 -0.341 1.00 97.31 93 VAL A N 1
ATOM 723 C CA . VAL A 1 93 ? -12.086 -6.729 -1.527 1.00 97.31 93 VAL A CA 1
ATOM 724 C C . VAL A 1 93 ? -11.379 -8.084 -1.553 1.00 97.31 93 VAL A C 1
ATOM 726 O O . VAL A 1 93 ? -11.118 -8.627 -2.620 1.00 97.31 93 VAL A O 1
ATOM 729 N N . GLU A 1 94 ? -11.075 -8.625 -0.376 1.00 97.19 94 GLU A N 1
ATOM 730 C CA . GLU A 1 94 ? -10.421 -9.918 -0.192 1.00 97.19 94 GLU A CA 1
ATOM 731 C C . GLU A 1 94 ? -11.156 -10.735 0.867 1.00 97.19 94 GLU A C 1
ATOM 733 O O . GLU A 1 94 ? -11.711 -10.183 1.818 1.00 97.19 94 GLU A O 1
ATOM 738 N N . PHE A 1 95 ? -11.125 -12.059 0.730 1.00 96.88 95 PHE A N 1
ATOM 739 C CA . PHE A 1 95 ? -11.718 -12.961 1.721 1.00 96.88 95 PHE A CA 1
ATOM 740 C C . PHE A 1 95 ? -10.808 -13.163 2.937 1.00 96.88 95 PHE A C 1
ATOM 742 O O . PHE A 1 95 ? -11.286 -13.390 4.047 1.00 96.88 95 PHE A O 1
ATOM 749 N N . GLU A 1 96 ? -9.495 -13.056 2.739 1.00 96.31 96 GLU A N 1
ATOM 750 C CA . GLU A 1 96 ? -8.490 -13.280 3.771 1.00 96.31 96 GLU A CA 1
ATOM 751 C C . GLU A 1 96 ? -7.313 -12.309 3.650 1.00 96.31 96 GLU A C 1
ATOM 753 O O . GLU A 1 96 ? -7.069 -11.691 2.611 1.00 96.31 96 GLU A O 1
ATOM 758 N N . ARG A 1 97 ? -6.561 -12.161 4.745 1.00 96.81 97 ARG A N 1
ATOM 759 C CA . ARG A 1 97 ? -5.352 -11.335 4.739 1.00 96.81 97 ARG A CA 1
ATOM 760 C C . ARG A 1 97 ? -4.268 -11.992 3.891 1.00 96.81 97 ARG A C 1
ATOM 762 O O . ARG A 1 97 ? -4.077 -13.203 3.942 1.00 96.81 97 ARG A O 1
ATOM 769 N N . TRP A 1 98 ? -3.473 -11.179 3.214 1.00 97.88 98 TRP A N 1
ATOM 770 C CA . TRP A 1 98 ? -2.284 -11.667 2.533 1.00 97.88 98 TRP A CA 1
ATOM 771 C C . TRP A 1 98 ? -1.170 -11.985 3.537 1.00 97.88 98 TRP A C 1
ATOM 773 O O . TRP A 1 98 ? -1.018 -11.324 4.574 1.00 97.88 98 TRP A O 1
ATOM 783 N N . SER A 1 99 ? -0.368 -12.994 3.206 1.00 97.31 99 SER A N 1
ATOM 784 C CA . SER A 1 99 ? 0.904 -13.269 3.868 1.00 97.31 99 SER A CA 1
ATOM 785 C C . SER A 1 99 ? 1.998 -12.337 3.332 1.00 97.31 99 SER A C 1
ATOM 787 O O . SER A 1 99 ? 1.862 -11.762 2.248 1.00 97.31 99 SER A O 1
ATOM 789 N N . LEU A 1 100 ? 3.084 -12.154 4.089 1.00 96.00 100 LEU A N 1
ATOM 790 C CA . LEU A 1 100 ? 4.214 -11.347 3.608 1.00 96.00 100 LEU A CA 1
ATOM 791 C C . LEU A 1 100 ? 4.934 -12.050 2.454 1.00 96.00 100 LEU A C 1
ATOM 793 O O . LEU A 1 100 ? 5.382 -11.390 1.523 1.00 96.00 100 LEU A O 1
ATOM 797 N N . GLU A 1 101 ? 4.980 -13.377 2.495 1.00 97.31 101 GLU A N 1
ATOM 798 C CA . GLU A 1 101 ? 5.545 -14.255 1.475 1.00 97.31 101 GLU A CA 1
ATOM 799 C C . GLU A 1 101 ? 4.880 -13.997 0.120 1.00 97.31 101 GLU A C 1
ATOM 801 O O . GLU A 1 101 ? 5.571 -13.686 -0.848 1.00 97.31 101 GLU A O 1
ATOM 806 N N . ARG A 1 102 ? 3.539 -13.962 0.083 1.00 96.12 102 ARG A N 1
ATOM 807 C CA . ARG A 1 102 ? 2.775 -13.639 -1.131 1.00 96.12 102 ARG A CA 1
ATOM 808 C C . ARG A 1 102 ? 3.156 -12.271 -1.698 1.00 96.12 102 ARG A C 1
ATOM 810 O O . ARG A 1 102 ? 3.284 -12.115 -2.909 1.00 96.12 102 ARG A O 1
ATOM 817 N N . VAL A 1 103 ? 3.356 -11.264 -0.843 1.00 96.06 103 VAL A N 1
ATOM 818 C CA . VAL A 1 103 ? 3.762 -9.920 -1.297 1.00 96.06 103 VAL A CA 1
ATOM 819 C C . VAL A 1 103 ? 5.160 -9.939 -1.911 1.00 96.06 103 VAL A C 1
ATOM 821 O O . VAL A 1 103 ? 5.385 -9.292 -2.936 1.00 96.06 103 VAL A O 1
ATOM 824 N N . VAL A 1 104 ? 6.096 -10.673 -1.308 1.00 95.81 104 VAL A N 1
ATOM 825 C CA . VAL A 1 104 ? 7.464 -10.816 -1.824 1.00 95.81 104 VAL A CA 1
ATOM 826 C C . VAL A 1 104 ? 7.457 -11.525 -3.176 1.00 95.81 104 VAL A C 1
ATOM 828 O O . VAL A 1 104 ? 8.067 -11.018 -4.115 1.00 95.81 104 VAL A O 1
ATOM 831 N N . GLU A 1 105 ? 6.718 -12.626 -3.304 1.00 96.75 105 GLU A N 1
ATOM 832 C CA . GLU A 1 105 ? 6.561 -13.372 -4.559 1.00 96.75 105 GLU A CA 1
ATOM 833 C C . GLU A 1 105 ? 5.975 -12.490 -5.666 1.00 96.75 105 GLU A C 1
ATOM 835 O O . GLU A 1 105 ? 6.576 -12.344 -6.729 1.00 96.75 105 GLU A O 1
ATOM 840 N N . MET A 1 106 ? 4.866 -11.795 -5.393 1.00 95.56 106 MET A N 1
ATOM 841 C CA . MET A 1 106 ? 4.255 -10.868 -6.352 1.00 95.56 106 MET A CA 1
ATOM 842 C C . MET A 1 106 ? 5.203 -9.738 -6.762 1.00 95.56 106 MET A C 1
ATOM 844 O O . MET A 1 106 ? 5.213 -9.317 -7.920 1.00 95.56 106 MET A O 1
ATOM 848 N N . THR A 1 107 ? 6.003 -9.236 -5.820 1.00 94.81 107 THR A N 1
ATOM 849 C CA . THR A 1 107 ? 6.990 -8.188 -6.103 1.00 94.81 107 THR A CA 1
ATOM 850 C C . THR A 1 107 ? 8.105 -8.724 -6.998 1.00 94.81 107 THR A C 1
ATOM 852 O O . THR A 1 107 ? 8.483 -8.056 -7.958 1.00 94.81 107 THR A O 1
ATOM 855 N N . ALA A 1 108 ? 8.610 -9.930 -6.728 1.00 95.19 108 ALA A N 1
ATOM 856 C CA . ALA A 1 108 ? 9.623 -10.574 -7.557 1.00 95.19 108 ALA A CA 1
ATOM 857 C C . ALA A 1 108 ? 9.101 -10.825 -8.980 1.00 95.19 108 ALA A C 1
ATOM 859 O O . ALA A 1 108 ? 9.781 -10.511 -9.953 1.00 95.19 108 ALA A O 1
ATOM 860 N N . ASP A 1 109 ? 7.873 -11.326 -9.104 1.00 96.12 109 ASP A N 1
ATOM 861 C CA . ASP A 1 109 ? 7.202 -11.552 -10.384 1.00 96.12 109 ASP A CA 1
ATOM 862 C C . ASP A 1 109 ? 7.033 -10.265 -11.192 1.00 96.12 109 ASP A C 1
ATOM 864 O O . ASP A 1 109 ? 7.276 -10.254 -12.399 1.00 96.12 109 ASP A O 1
ATOM 868 N N . TYR A 1 110 ? 6.640 -9.173 -10.534 1.00 94.06 110 TYR A N 1
ATOM 869 C CA . TYR A 1 110 ? 6.530 -7.862 -11.167 1.00 94.06 110 TYR A CA 1
ATOM 870 C C . TYR A 1 110 ? 7.877 -7.379 -11.717 1.00 94.06 110 TYR A C 1
ATOM 872 O O . TYR A 1 110 ? 7.941 -6.907 -12.8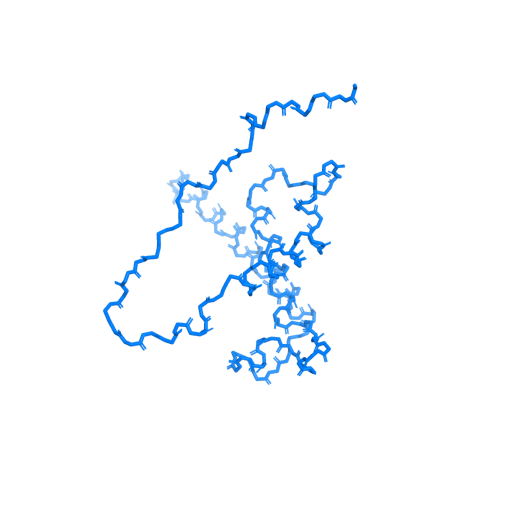52 1.00 94.06 110 TYR A O 1
ATOM 880 N N . MET A 1 111 ? 8.953 -7.514 -10.933 1.00 93.12 111 MET A N 1
ATOM 881 C CA . MET A 1 111 ? 10.286 -7.085 -11.363 1.00 93.12 111 MET A CA 1
ATOM 882 C C . MET A 1 111 ? 10.770 -7.877 -12.578 1.00 93.12 111 MET A C 1
ATOM 884 O O . MET A 1 111 ? 11.218 -7.254 -13.537 1.00 93.12 111 MET A O 1
ATOM 888 N N . ARG A 1 112 ? 10.585 -9.208 -12.590 1.00 94.81 112 ARG A N 1
ATOM 889 C CA 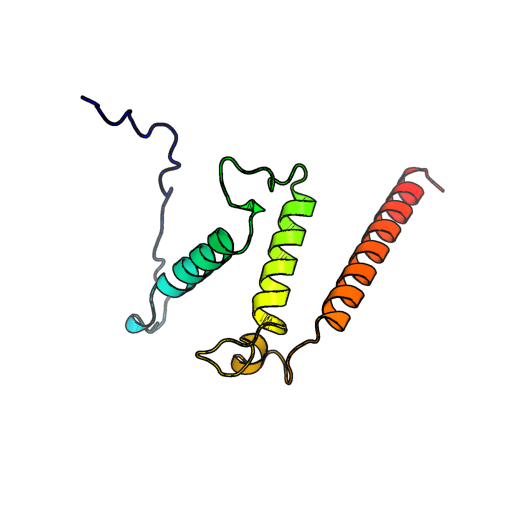. ARG A 1 112 ? 10.941 -10.051 -13.746 1.00 94.81 112 ARG A CA 1
ATOM 890 C C . ARG A 1 112 ? 10.209 -9.613 -15.012 1.00 94.81 112 ARG A C 1
ATOM 892 O O . ARG A 1 112 ? 10.847 -9.304 -16.005 1.00 94.81 112 ARG A O 1
ATOM 899 N N . ARG A 1 113 ? 8.882 -9.448 -14.947 1.00 94.56 113 ARG A N 1
ATOM 900 C CA . ARG A 1 113 ? 8.081 -8.997 -16.104 1.00 94.56 113 ARG A CA 1
ATOM 901 C C . ARG A 1 113 ? 8.526 -7.635 -16.634 1.00 94.56 113 ARG A C 1
ATOM 903 O O . ARG A 1 113 ? 8.463 -7.391 -17.832 1.00 94.56 113 ARG A O 1
ATOM 910 N N . ASN A 1 114 ? 8.941 -6.734 -15.746 1.00 91.56 114 ASN A N 1
ATOM 911 C CA . ASN A 1 114 ? 9.425 -5.414 -16.137 1.00 91.56 114 ASN A CA 1
ATOM 912 C C . ASN A 1 114 ? 10.814 -5.474 -16.795 1.00 91.56 114 ASN A C 1
ATOM 914 O O . ASN A 1 114 ? 11.118 -4.661 -17.662 1.00 91.56 114 ASN A O 1
ATOM 918 N N . GLU A 1 115 ? 11.668 -6.409 -16.380 1.00 91.19 115 GLU A N 1
ATOM 919 C CA . GLU A 1 115 ? 12.954 -6.678 -17.032 1.00 91.19 115 GLU A CA 1
ATOM 920 C C . GLU A 1 115 ? 12.746 -7.309 -18.410 1.00 91.19 115 GLU A C 1
ATOM 922 O O . GLU A 1 115 ? 13.283 -6.791 -19.390 1.00 91.19 115 GLU A O 1
ATOM 927 N N . ASP A 1 116 ? 11.890 -8.328 -18.498 1.00 93.44 116 ASP A N 1
ATOM 928 C CA . ASP A 1 116 ? 11.523 -8.985 -19.754 1.00 93.44 116 ASP A CA 1
ATOM 929 C C . ASP A 1 116 ? 10.940 -7.967 -20.748 1.00 93.44 116 ASP A C 1
ATOM 931 O O . ASP A 1 116 ? 11.377 -7.883 -21.890 1.00 93.44 116 ASP A O 1
ATOM 935 N N . ALA A 1 117 ? 10.026 -7.098 -20.302 1.00 92.12 117 ALA A N 1
ATOM 936 C CA . ALA A 1 117 ? 9.446 -6.058 -21.152 1.00 92.12 117 ALA A CA 1
ATOM 937 C C . ALA A 1 117 ? 10.494 -5.073 -21.700 1.00 92.12 117 ALA A C 1
ATOM 939 O O . ALA A 1 117 ? 10.414 -4.666 -22.859 1.00 92.12 117 ALA A O 1
ATOM 940 N N . LYS A 1 118 ? 11.495 -4.696 -20.892 1.00 90.19 118 LYS A N 1
ATOM 941 C CA . LYS A 1 118 ? 12.596 -3.826 -21.343 1.00 90.19 118 LYS A CA 1
ATOM 942 C C . LYS A 1 118 ? 13.494 -4.524 -22.352 1.00 90.19 118 LYS A C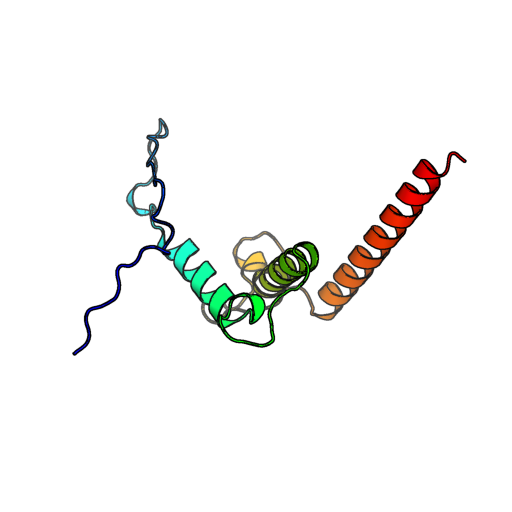 1
ATOM 944 O O . LYS A 1 118 ? 13.992 -3.870 -23.266 1.00 90.19 118 LYS A O 1
ATOM 949 N N . PHE A 1 119 ? 13.729 -5.820 -22.159 1.00 90.88 119 PHE A N 1
ATOM 950 C CA . PHE A 1 119 ? 14.484 -6.641 -23.094 1.00 90.88 119 PHE A CA 1
ATOM 951 C C . PHE A 1 119 ? 13.757 -6.695 -24.438 1.00 90.88 119 PHE A C 1
ATOM 953 O O . PHE A 1 119 ? 14.320 -6.254 -25.434 1.00 90.88 119 PHE A O 1
ATOM 960 N N . GLU A 1 120 ? 12.484 -7.088 -24.460 1.00 91.38 120 GLU A N 1
ATOM 961 C CA . GLU A 1 120 ? 11.676 -7.137 -25.687 1.00 91.38 120 GLU A CA 1
ATOM 962 C C . GLU A 1 120 ? 11.620 -5.780 -26.409 1.00 91.38 120 GLU A C 1
ATOM 964 O O . GLU A 1 120 ? 11.799 -5.700 -27.625 1.00 91.38 120 GLU A O 1
ATOM 969 N N . GLU A 1 121 ? 11.460 -4.677 -25.668 1.00 91.94 121 GLU A N 1
ATOM 970 C CA . GLU A 1 121 ? 11.489 -3.330 -26.248 1.00 91.94 121 GLU A CA 1
ATOM 971 C C . GLU A 1 121 ? 12.855 -2.990 -26.876 1.00 91.94 121 GLU A C 1
ATOM 973 O O . GLU A 1 121 ? 12.922 -2.302 -27.899 1.00 91.94 121 GLU A O 1
ATOM 978 N N . ALA A 1 122 ? 13.956 -3.462 -26.285 1.00 91.38 122 ALA A N 1
ATOM 979 C CA . ALA A 1 122 ? 15.295 -3.276 -26.832 1.00 91.38 122 ALA A CA 1
ATOM 980 C C . ALA A 1 122 ? 15.512 -4.091 -28.119 1.00 91.38 122 ALA A C 1
ATOM 982 O O . ALA A 1 122 ? 16.086 -3.556 -29.069 1.00 91.38 122 ALA A O 1
ATOM 983 N N . PHE A 1 123 ? 15.015 -5.332 -28.182 1.00 89.94 123 PHE A N 1
ATOM 984 C CA . PHE A 1 123 ? 15.060 -6.166 -29.392 1.00 89.94 123 PHE A CA 1
ATOM 985 C C . PHE A 1 123 ? 14.252 -5.546 -30.531 1.00 89.94 123 PHE A C 1
ATOM 987 O O . PHE A 1 123 ? 14.789 -5.341 -31.618 1.00 89.94 123 PHE A O 1
ATOM 994 N N . ALA A 1 124 ? 13.020 -5.112 -30.252 1.00 90.75 124 ALA A N 1
ATOM 995 C CA . ALA A 1 124 ? 12.176 -4.441 -31.238 1.00 90.75 124 ALA A CA 1
ATOM 996 C C . ALA A 1 124 ? 12.826 -3.165 -31.815 1.00 90.75 124 ALA A C 1
ATOM 998 O O . ALA A 1 124 ? 12.635 -2.833 -32.984 1.00 90.75 124 ALA A O 1
ATOM 999 N N . LYS A 1 125 ? 13.624 -2.442 -31.014 1.00 88.69 125 LYS A N 1
ATOM 1000 C CA . LYS A 1 125 ? 14.367 -1.247 -31.459 1.00 88.69 125 LYS A CA 1
ATOM 1001 C C . LYS A 1 125 ? 15.605 -1.558 -32.303 1.00 88.69 125 LYS A C 1
ATOM 1003 O O . LYS A 1 125 ? 16.034 -0.689 -33.059 1.00 88.69 125 LYS A O 1
ATOM 1008 N N . LEU A 1 126 ? 16.189 -2.749 -32.170 1.00 86.94 126 LEU A N 1
ATOM 1009 C CA . LEU A 1 126 ? 17.370 -3.181 -32.927 1.00 86.94 126 LEU A CA 1
ATOM 1010 C C . LEU A 1 126 ? 17.029 -3.679 -34.342 1.00 86.94 126 LEU A C 1
ATOM 1012 O O . LEU A 1 126 ? 17.938 -3.825 -35.157 1.00 86.94 126 LEU A O 1
ATOM 1016 N N . GLY A 1 127 ? 15.743 -3.855 -34.662 1.00 68.50 127 GLY A N 1
ATOM 1017 C CA . GLY A 1 127 ? 15.280 -4.142 -36.021 1.00 68.50 127 GLY A CA 1
ATOM 1018 C C . GLY A 1 127 ? 15.517 -5.580 -36.488 1.00 68.50 127 GLY A C 1
ATOM 1019 O O . GLY A 1 127 ? 15.682 -5.792 -37.690 1.00 68.50 127 GLY A O 1
ATOM 1020 N N . CYS A 1 128 ? 15.544 -6.544 -35.564 1.00 55.78 128 CYS A N 1
ATOM 1021 C CA . CYS A 1 128 ? 15.313 -7.956 -35.870 1.00 55.78 128 CYS A CA 1
ATOM 1022 C C . CYS A 1 128 ? 13.859 -8.356 -35.602 1.00 55.78 128 CYS A C 1
ATOM 1024 O O . CYS A 1 128 ? 13.217 -7.733 -34.726 1.00 55.78 128 CYS A O 1
#

Foldseek 3Di:
DDPPPPPPPDPDPPDDDDDPDPDPDPPVPDDCVVVVVVVVCCCVPQCCNDPPDPNHDPDPVVVVVSVVLVVCCQAAADQDPVQNAHNCCVVVVDVHHDDVVVSVVVVVVVVVVVVVVVVVVVVVVVPD

Secondary structure (DSSP, 8-state):
-------TTS-----------SS---STT--SHHHHHHHHHHHHH-GGG-TTSS---SSHHHHHHHHHHHHHIIIIIPPPTTTSS-HHHHTTS-SSPPPHHHHHHHHHHHHHHHHHHHHHHHHHHHT-

Radius of gyration: 21.09 Å; chains: 1; bounding box: 48×53×53 Å